Protein AF-X0WZ86-F1 (afdb_monomer_lite)

Organism: NCBI:txid412755

Secondary structure (DSSP, 8-state):
--SS--PPPTT-------------PPP---S-PPP-SSTT--TTTT------

Foldseek 3Di:
DDPDDDDDDDPDPPDDDDDDDDDDDDDDDDPDDDDDPCRPDDDCNVPDDPPD

pLDDT: mean 92.97, std 9.65, range [51.31, 98.38]

Radius of gyration: 21.53 Å; chains: 1; bounding box: 35×40×48 Å

InterPro domains:
  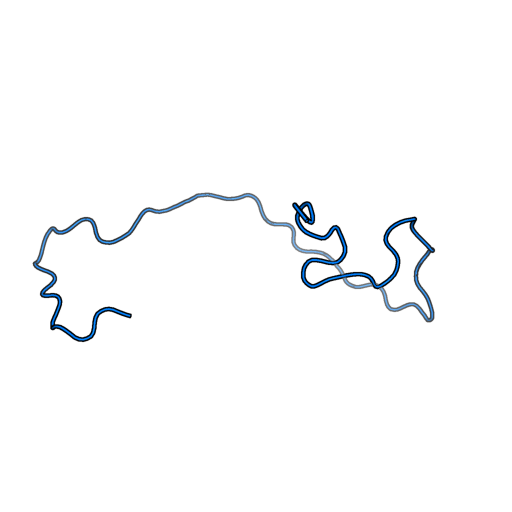IPR008181 Deoxyuridine triphosphate nucleotidohydrolase [PTHR11241] (2-47)
  IPR029054 dUTPase-like [PF00692] (2-47)
  IPR036157 dUTPase-like superfamily [G3DSA:2.70.40.10] (1-50)
  IPR036157 dUTPase-like superfamily [SSF51283] (2-48)

Structure (mmCIF, N/CA/C/O backbone):
data_AF-X0WZ86-F1
#
_entry.id   AF-X0WZ86-F1
#
loop_
_atom_site.group_PDB
_atom_site.id
_atom_site.type_symbol
_atom_site.label_atom_id
_atom_site.label_alt_id
_atom_site.label_comp_id
_atom_site.label_asym_id
_atom_site.label_entity_id
_atom_site.label_seq_id
_atom_site.pdbx_PDB_ins_code
_atom_site.Cartn_x
_atom_site.Cartn_y
_atom_site.Cartn_z
_atom_site.occupancy
_atom_site.B_iso_or_equiv
_atom_site.auth_seq_id
_atom_site.auth_comp_id
_atom_site.auth_asym_id
_atom_site.auth_atom_id
_atom_site.pdbx_PDB_model_num
ATOM 1 N N . LEU A 1 1 ? 1.784 5.623 15.652 1.00 71.38 1 LEU A N 1
ATOM 2 C CA . LEU A 1 1 ? 0.748 4.897 16.421 1.00 71.38 1 LEU A CA 1
ATOM 3 C C . LEU A 1 1 ? 0.589 5.635 17.736 1.00 71.38 1 LEU A C 1
ATOM 5 O O . LEU A 1 1 ? 1.564 6.244 18.157 1.00 71.38 1 LEU A O 1
ATOM 9 N N . GLY A 1 2 ? -0.606 5.656 18.324 1.00 87.50 2 GLY A N 1
ATOM 10 C CA . GLY A 1 2 ? -0.720 6.121 19.708 1.00 87.50 2 GLY A CA 1
ATOM 11 C C . GLY A 1 2 ? 0.044 5.161 20.620 1.00 87.50 2 GLY A C 1
ATOM 12 O O . GLY A 1 2 ? 0.054 3.964 20.343 1.00 87.50 2 GLY A O 1
ATOM 13 N N . GLU A 1 3 ? 0.723 5.687 21.636 1.00 93.12 3 GLU A N 1
ATOM 14 C CA . GLU A 1 3 ? 1.424 4.875 22.647 1.00 93.12 3 GLU A CA 1
ATOM 15 C C . GLU A 1 3 ? 0.459 4.338 23.720 1.00 93.12 3 GLU A C 1
ATOM 17 O O . GLU A 1 3 ? 0.773 3.375 24.410 1.00 93.12 3 GLU A O 1
ATOM 22 N N . GLU A 1 4 ? -0.738 4.923 23.800 1.00 94.56 4 GLU A N 1
ATOM 23 C CA . GLU A 1 4 ? -1.797 4.568 24.742 1.00 94.56 4 GLU A CA 1
ATOM 24 C C . GLU A 1 4 ? -2.770 3.528 24.167 1.00 94.56 4 GLU A C 1
ATOM 26 O O . GLU A 1 4 ? -3.005 3.464 22.954 1.00 94.56 4 GLU A O 1
ATOM 31 N N . GLU A 1 5 ? -3.393 2.749 25.054 1.00 94.19 5 GLU A N 1
ATOM 32 C CA . GLU A 1 5 ? -4.444 1.802 24.680 1.00 94.19 5 GLU A CA 1
ATOM 33 C C . GLU A 1 5 ? -5.655 2.513 24.052 1.00 94.19 5 GLU A C 1
ATOM 35 O O . GLU A 1 5 ? -6.148 3.526 24.551 1.00 94.19 5 GLU A O 1
ATOM 40 N N . PHE A 1 6 ? -6.187 1.934 22.970 1.00 94.62 6 PHE A N 1
ATOM 41 C CA . PHE A 1 6 ? -7.435 2.372 22.347 1.00 94.62 6 PHE A CA 1
ATOM 42 C C . PHE A 1 6 ? -8.458 1.234 22.370 1.00 94.62 6 PHE A C 1
ATOM 44 O O . PHE A 1 6 ? -8.328 0.246 21.644 1.00 94.62 6 PHE A O 1
ATOM 51 N N . ILE A 1 7 ? -9.482 1.367 23.216 1.00 95.62 7 ILE A N 1
ATOM 52 C CA . ILE A 1 7 ? -10.510 0.339 23.408 1.00 95.62 7 ILE A CA 1
ATOM 53 C C . ILE A 1 7 ? -11.618 0.524 22.369 1.00 95.62 7 ILE A C 1
ATOM 55 O O . ILE A 1 7 ? -12.327 1.528 22.378 1.00 95.62 7 ILE A O 1
ATOM 59 N N . ILE A 1 8 ? -11.797 -0.480 21.512 1.00 97.12 8 ILE A N 1
ATOM 60 C CA . ILE A 1 8 ? -12.906 -0.565 20.558 1.00 97.12 8 ILE A CA 1
ATOM 61 C C . ILE A 1 8 ? -14.037 -1.377 21.185 1.00 97.12 8 ILE A C 1
ATOM 63 O O . ILE A 1 8 ? -13.826 -2.496 21.655 1.00 97.12 8 ILE A O 1
ATOM 67 N N . GLN A 1 9 ? -15.251 -0.843 21.143 1.00 98.06 9 GLN A N 1
ATOM 68 C CA . GLN A 1 9 ? -16.448 -1.492 21.655 1.00 98.06 9 GLN A CA 1
ATOM 69 C C . GLN A 1 9 ? -17.320 -2.056 20.535 1.00 98.06 9 GLN A C 1
ATOM 71 O O . GLN A 1 9 ? -17.259 -1.673 19.362 1.00 98.06 9 GLN A O 1
ATOM 76 N N . ARG A 1 10 ? -18.186 -3.001 20.907 1.00 97.44 10 ARG A N 1
ATOM 77 C CA . ARG A 1 10 ? -19.157 -3.572 19.977 1.00 97.44 10 ARG A CA 1
ATOM 78 C C . ARG A 1 10 ? -20.130 -2.483 19.514 1.00 97.44 10 ARG A C 1
ATOM 80 O O . ARG A 1 10 ? -20.934 -2.007 20.304 1.00 97.44 10 ARG A O 1
ATOM 87 N N . GLY A 1 11 ? -20.099 -2.169 18.219 1.00 97.56 11 GLY A N 1
ATOM 88 C CA . GLY A 1 11 ? -20.935 -1.130 17.603 1.00 97.56 11 GLY A CA 1
ATOM 89 C C . GLY A 1 11 ? -20.148 0.083 17.105 1.00 97.56 11 GLY A C 1
ATOM 90 O O . GLY A 1 11 ? -20.699 0.888 16.354 1.00 97.56 11 GLY A O 1
ATOM 91 N N . ASP A 1 12 ? -18.863 0.184 17.445 1.00 98.38 12 ASP A N 1
ATOM 92 C CA . ASP A 1 12 ? -18.025 1.286 16.989 1.00 98.38 12 ASP A CA 1
ATOM 93 C C . ASP A 1 12 ? -17.783 1.229 15.478 1.00 98.38 12 ASP A C 1
ATOM 95 O O . ASP A 1 12 ? -17.430 0.199 14.894 1.00 98.38 12 ASP A O 1
ATOM 99 N N . ARG A 1 13 ? -17.929 2.385 14.825 1.00 97.75 13 ARG A N 1
ATOM 100 C CA . ARG A 1 13 ? -17.573 2.565 13.414 1.00 97.75 13 ARG A CA 1
ATOM 10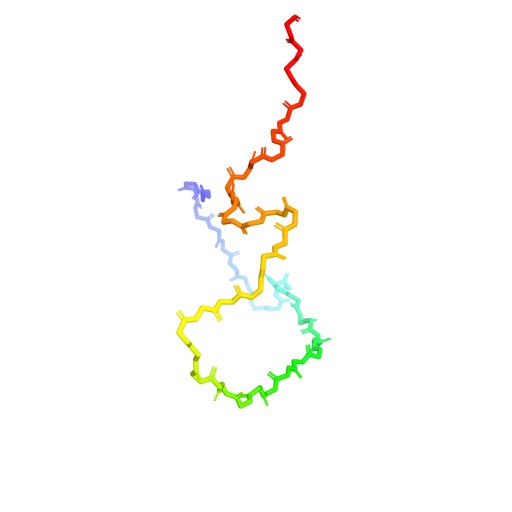1 C C . ARG A 1 13 ? -16.081 2.868 13.309 1.00 97.75 13 ARG A C 1
ATOM 103 O O . ARG A 1 13 ? -15.682 4.027 13.286 1.00 97.75 13 ARG A O 1
ATOM 110 N N . ILE A 1 14 ? -15.269 1.821 13.250 1.00 96.75 14 ILE A N 1
ATOM 111 C CA . ILE A 1 14 ? -13.796 1.917 13.238 1.00 96.75 14 ILE A CA 1
ATOM 112 C C . ILE A 1 14 ? -13.177 1.997 11.838 1.00 96.75 14 ILE A C 1
ATOM 114 O O . ILE A 1 14 ? -11.970 2.159 11.690 1.00 96.75 14 ILE A O 1
ATOM 118 N N . ALA A 1 15 ? -13.996 1.848 10.803 1.00 97.62 15 ALA A N 1
ATOM 119 C CA . ALA A 1 15 ? -13.579 1.894 9.412 1.00 97.62 15 ALA A CA 1
ATOM 120 C C . ALA A 1 15 ? -14.785 2.205 8.519 1.00 97.62 15 ALA A C 1
ATOM 122 O O . ALA A 1 15 ? -15.924 2.315 8.981 1.00 97.62 15 ALA A O 1
ATOM 123 N N . GLN A 1 16 ? -14.525 2.331 7.224 1.00 98.31 16 GLN A N 1
ATOM 124 C CA . GLN A 1 16 ? -15.536 2.574 6.205 1.00 98.31 16 GLN A CA 1
ATOM 125 C C . GLN A 1 16 ? -15.200 1.771 4.948 1.00 98.31 16 GLN A C 1
ATOM 127 O O . GLN A 1 16 ? -14.036 1.642 4.570 1.00 98.31 16 GLN A O 1
ATOM 132 N N . LEU A 1 17 ? -16.232 1.199 4.325 1.00 97.88 17 LEU A N 1
ATOM 133 C CA . LEU A 1 17 ? -16.108 0.462 3.073 1.00 97.88 17 LEU A CA 1
ATOM 134 C C . LEU A 1 17 ? -16.075 1.449 1.906 1.00 97.88 17 LEU A C 1
ATOM 136 O O . LEU A 1 17 ? -16.971 2.282 1.779 1.00 97.88 17 LEU A O 1
ATOM 140 N N . VAL A 1 18 ? -15.095 1.298 1.018 1.00 97.88 18 VAL A N 1
ATOM 141 C CA . VAL A 1 18 ? -15.048 2.023 -0.256 1.00 97.88 18 VAL A CA 1
ATOM 142 C C . VAL A 1 18 ? -15.142 1.010 -1.390 1.00 97.88 18 VAL A C 1
ATOM 144 O O . VAL A 1 18 ? -14.301 0.120 -1.506 1.00 97.88 18 VAL A O 1
ATOM 147 N N . ILE A 1 19 ? -16.167 1.139 -2.232 1.00 97.88 19 ILE A N 1
ATOM 148 C CA . ILE A 1 19 ? -16.342 0.289 -3.413 1.00 97.88 19 ILE A CA 1
ATOM 149 C C . ILE A 1 19 ? -15.605 0.946 -4.577 1.00 9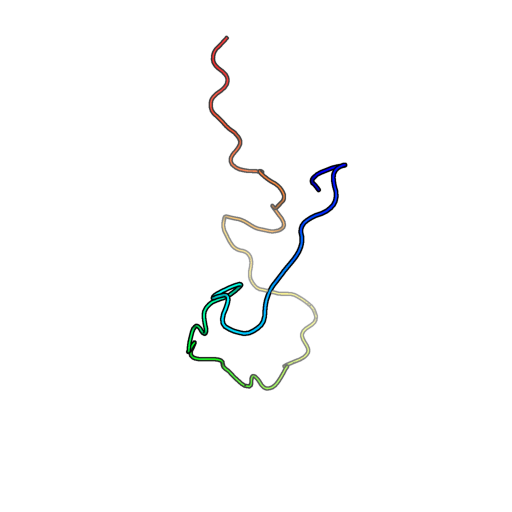7.88 19 ILE A C 1
ATOM 151 O O . ILE A 1 19 ? -16.046 1.969 -5.092 1.00 97.88 19 ILE A O 1
ATOM 155 N N . GLN A 1 20 ? -14.487 0.352 -4.990 1.00 97.81 20 GLN A N 1
ATOM 156 C CA . GLN A 1 20 ? -13.655 0.863 -6.079 1.00 97.81 20 GLN A CA 1
ATOM 157 C C . GLN A 1 20 ? -13.637 -0.106 -7.256 1.00 97.81 20 GLN A C 1
ATOM 159 O O . GLN A 1 20 ? -13.548 -1.323 -7.088 1.00 97.81 20 GLN A O 1
ATOM 164 N N . LYS A 1 21 ? -13.666 0.451 -8.468 1.00 97.75 21 LYS A N 1
ATOM 165 C CA . LYS A 1 21 ? -13.431 -0.316 -9.691 1.00 97.75 21 LYS A CA 1
ATOM 166 C C . LYS A 1 21 ? -11.975 -0.775 -9.732 1.00 97.75 21 LYS A C 1
ATOM 168 O O . LYS A 1 21 ? -11.067 0.039 -9.582 1.00 97.75 21 LYS A O 1
ATOM 173 N N . ILE A 1 22 ? -11.772 -2.054 -10.026 1.00 97.75 22 ILE A N 1
ATOM 174 C CA . ILE A 1 22 ? -10.455 -2.618 -10.322 1.00 97.75 22 ILE A CA 1
ATOM 175 C C . ILE A 1 22 ? -10.422 -3.187 -11.738 1.00 97.75 22 ILE A C 1
ATOM 177 O O . ILE A 1 22 ? -11.461 -3.465 -12.341 1.00 97.75 22 ILE A O 1
ATOM 181 N N . PHE A 1 23 ? -9.212 -3.355 -12.259 1.00 97.38 23 PHE A N 1
ATOM 182 C CA . PHE A 1 23 ? -8.964 -4.036 -13.521 1.00 97.38 23 PHE A CA 1
ATOM 183 C C . PHE A 1 23 ? -8.223 -5.342 -13.248 1.00 97.38 23 PHE A C 1
ATOM 185 O O . PHE A 1 23 ? -7.374 -5.397 -12.362 1.00 97.38 23 PHE A O 1
ATOM 192 N N . PHE A 1 24 ? -8.523 -6.365 -14.044 1.00 97.19 24 PHE A N 1
ATOM 193 C CA . PHE A 1 24 ? -7.790 -7.629 -14.070 1.00 97.19 24 PHE A CA 1
ATOM 194 C C . PHE A 1 24 ? -6.950 -7.663 -15.351 1.00 97.19 24 PHE A C 1
ATOM 196 O O . PHE A 1 24 ? -7.437 -8.121 -16.386 1.00 97.19 24 PHE A O 1
ATOM 203 N N . PRO A 1 25 ? -5.739 -7.079 -15.345 1.00 96.75 25 PRO A N 1
ATOM 204 C CA . PRO A 1 25 ? -4.920 -7.024 -16.543 1.00 96.75 25 PRO A CA 1
ATOM 205 C C . PRO A 1 25 ? -4.300 -8.390 -16.849 1.00 96.75 25 PRO A C 1
ATOM 207 O O . PRO A 1 25 ? -3.932 -9.142 -15.949 1.00 96.75 25 PRO A O 1
ATOM 210 N N . ASN A 1 26 ? -4.105 -8.662 -18.137 1.00 97.69 26 ASN A N 1
ATOM 211 C CA . ASN A 1 26 ? -3.185 -9.700 -18.586 1.00 97.69 26 ASN A CA 1
ATOM 212 C C . ASN A 1 26 ? -1.810 -9.061 -18.773 1.00 97.69 26 ASN A C 1
ATOM 214 O O . ASN A 1 26 ? -1.664 -8.132 -19.570 1.00 97.69 26 ASN A O 1
ATOM 218 N N . PHE A 1 27 ? -0.808 -9.533 -18.035 1.00 96.75 27 PHE A N 1
ATOM 219 C CA . PHE A 1 27 ? 0.548 -9.011 -18.164 1.00 96.75 27 PHE A CA 1
ATOM 220 C C . PHE A 1 27 ? 1.164 -9.425 -19.502 1.00 96.75 27 PHE A C 1
ATOM 222 O O . PHE A 1 27 ? 1.074 -10.580 -19.915 1.00 96.75 27 PHE A O 1
ATOM 229 N N . LYS A 1 28 ? 1.824 -8.473 -20.164 1.00 97.38 28 LYS A N 1
ATOM 230 C CA . LYS A 1 28 ? 2.607 -8.704 -21.378 1.00 97.38 28 LYS A CA 1
ATOM 231 C C . LYS A 1 28 ? 4.072 -8.420 -21.070 1.00 97.38 28 LYS A C 1
ATOM 233 O O . LYS A 1 28 ? 4.415 -7.287 -20.745 1.00 97.38 28 LYS A O 1
ATOM 238 N N . LEU A 1 29 ? 4.915 -9.443 -21.177 1.00 97.75 29 LEU A N 1
ATOM 239 C CA . LEU A 1 29 ? 6.358 -9.296 -21.008 1.00 97.75 29 LEU A CA 1
ATOM 240 C C . LEU A 1 29 ? 6.954 -8.532 -22.200 1.00 97.75 29 LEU A C 1
A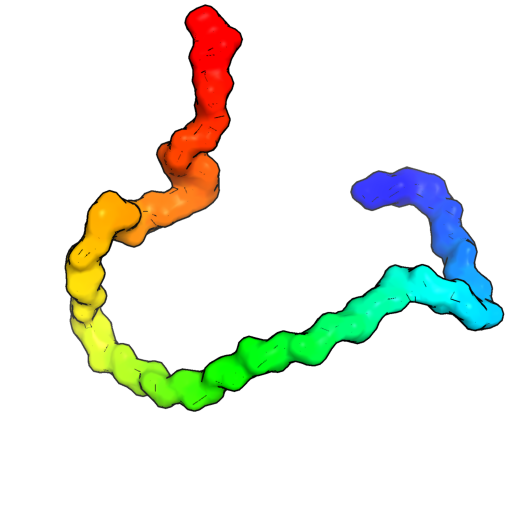TOM 242 O O . LEU A 1 29 ? 6.636 -8.835 -23.351 1.00 97.75 29 LEU A O 1
ATOM 246 N N . VAL A 1 30 ? 7.803 -7.546 -21.913 1.00 97.81 30 VAL A N 1
ATOM 247 C CA . VAL A 1 30 ? 8.539 -6.729 -22.887 1.00 97.81 30 VAL A CA 1
ATOM 248 C C . VAL A 1 30 ? 9.935 -6.436 -22.342 1.00 97.81 30 VAL A C 1
ATOM 250 O O . VAL A 1 30 ? 10.125 -6.424 -21.128 1.00 97.81 30 VAL A O 1
ATOM 253 N N . GLU A 1 31 ? 10.906 -6.200 -23.223 1.00 98.06 31 GLU A N 1
ATOM 254 C CA . GLU A 1 31 ? 12.282 -5.883 -22.815 1.00 98.06 31 GLU A CA 1
ATOM 25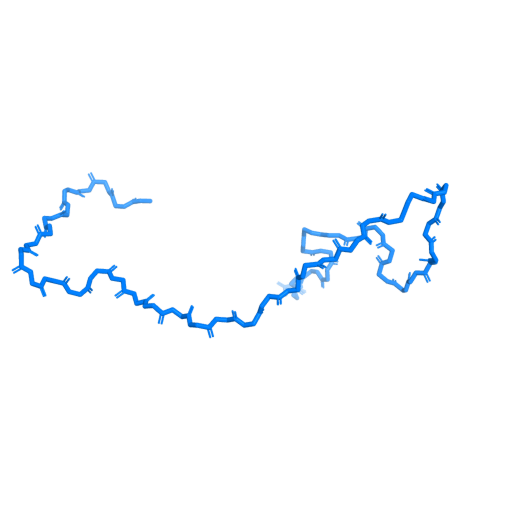5 C C . GLU A 1 31 ? 12.406 -4.465 -22.242 1.00 98.06 31 GLU A C 1
ATOM 257 O O . GLU A 1 31 ? 13.129 -4.250 -21.273 1.00 98.06 31 GLU A O 1
ATOM 262 N N . THR A 1 32 ? 11.690 -3.494 -22.823 1.00 97.12 32 THR A N 1
ATOM 263 C CA . THR A 1 32 ? 11.682 -2.093 -22.378 1.00 97.12 32 THR A CA 1
ATOM 264 C C . THR A 1 32 ? 10.290 -1.468 -22.517 1.00 97.12 32 THR A C 1
ATOM 266 O O . THR A 1 32 ? 9.464 -1.928 -23.307 1.00 97.12 32 THR A O 1
ATOM 269 N N . LEU A 1 33 ? 10.019 -0.435 -21.712 1.00 96.94 33 LEU A N 1
ATOM 270 C CA . LEU A 1 33 ? 8.798 0.377 -21.771 1.00 96.94 33 LEU A CA 1
ATOM 271 C C . LEU A 1 33 ? 9.055 1.684 -22.532 1.00 96.94 33 LEU A C 1
ATOM 273 O O . LEU A 1 33 ? 10.178 2.192 -22.549 1.00 96.94 33 LEU A O 1
ATOM 277 N N . ASP A 1 34 ? 7.995 2.269 -23.092 1.00 97.06 34 ASP A N 1
ATOM 278 C CA . ASP A 1 34 ? 8.062 3.594 -23.709 1.00 97.06 34 ASP A CA 1
ATOM 279 C C . ASP A 1 34 ? 8.458 4.669 -22.686 1.00 97.06 34 ASP A C 1
ATOM 281 O O . ASP A 1 34 ? 8.030 4.665 -21.526 1.00 97.06 34 ASP A O 1
ATOM 285 N N . ARG A 1 35 ? 9.267 5.639 -23.125 1.00 96.62 35 ARG A N 1
ATOM 286 C CA . ARG A 1 35 ? 9.704 6.743 -22.263 1.00 96.62 35 ARG A CA 1
ATOM 287 C C . ARG A 1 35 ? 8.555 7.719 -22.022 1.00 96.62 35 ARG A C 1
ATOM 289 O O . ARG A 1 35 ? 7.804 8.064 -22.930 1.00 96.62 35 ARG A O 1
ATOM 296 N N . THR A 1 36 ? 8.479 8.246 -20.804 1.00 96.81 36 THR A N 1
ATOM 297 C CA . THR A 1 36 ? 7.562 9.335 -20.439 1.00 96.81 36 THR A CA 1
ATOM 298 C C . THR A 1 36 ? 8.347 10.495 -19.836 1.00 96.81 36 THR A C 1
ATOM 300 O O . THR A 1 36 ? 9.488 10.322 -19.415 1.00 96.81 36 THR A O 1
ATOM 303 N N . LYS A 1 37 ? 7.730 11.679 -19.734 1.00 96.12 37 LYS A N 1
ATOM 304 C CA . LYS A 1 37 ? 8.352 12.845 -19.081 1.00 96.12 37 LYS A CA 1
ATOM 305 C C . LYS A 1 37 ? 8.719 12.589 -17.609 1.00 96.12 37 LYS A C 1
ATOM 307 O O . LYS A 1 37 ? 9.647 13.217 -17.121 1.00 96.12 37 LYS A O 1
ATOM 312 N N . ARG A 1 38 ? 7.983 11.711 -16.913 1.00 94.94 38 ARG A N 1
ATOM 313 C CA . ARG A 1 38 ? 8.270 11.327 -15.519 1.00 94.94 38 ARG A CA 1
ATOM 314 C C . ARG A 1 38 ? 9.388 10.285 -15.423 1.00 94.94 38 ARG A C 1
ATOM 316 O O . ARG A 1 38 ? 10.071 10.244 -14.416 1.00 94.94 38 ARG A O 1
ATOM 323 N N . GLY A 1 39 ? 9.549 9.424 -16.427 1.00 95.31 39 GLY A N 1
ATOM 324 C CA . GLY A 1 39 ? 10.551 8.360 -16.382 1.00 95.31 39 GLY A CA 1
ATOM 325 C C . GLY A 1 39 ? 10.424 7.484 -15.130 1.00 95.31 39 GLY A C 1
ATOM 326 O O . GLY A 1 39 ? 9.329 7.033 -14.792 1.00 95.31 39 GLY A O 1
ATOM 327 N N . GLU A 1 40 ? 11.550 7.269 -14.457 1.00 95.31 40 GLU A N 1
ATOM 328 C CA . GLU A 1 40 ? 11.688 6.425 -13.260 1.00 95.31 40 GLU A CA 1
ATOM 329 C C . GLU A 1 40 ? 11.457 7.193 -11.950 1.00 95.31 40 GLU A C 1
ATOM 331 O O . GLU A 1 40 ? 11.541 6.625 -10.860 1.00 95.31 40 GLU A O 1
ATOM 336 N N . ASP A 1 41 ? 11.158 8.488 -12.041 1.00 94.69 41 ASP A N 1
ATOM 337 C CA . ASP A 1 41 ? 11.095 9.358 -10.881 1.00 94.69 41 ASP A CA 1
ATOM 338 C C . ASP A 1 41 ? 9.971 8.946 -9.916 1.00 94.69 41 ASP A C 1
ATOM 340 O O . ASP A 1 41 ? 8.852 8.620 -10.327 1.00 94.69 41 ASP A O 1
ATOM 344 N N . GLY A 1 42 ? 10.229 9.034 -8.608 1.00 93.56 42 GLY A N 1
ATOM 345 C CA . GLY A 1 42 ? 9.329 8.624 -7.522 1.00 93.56 42 GLY A CA 1
ATOM 346 C C . GLY A 1 42 ? 9.579 9.411 -6.229 1.00 93.56 42 GLY A C 1
ATOM 347 O O . GLY A 1 42 ? 10.291 10.406 -6.242 1.00 93.56 42 GLY A O 1
ATOM 348 N N . PHE A 1 43 ? 8.970 9.003 -5.111 1.00 93.00 43 PHE A N 1
ATOM 349 C CA . PHE A 1 43 ? 9.367 9.435 -3.753 1.00 93.00 43 PHE A CA 1
ATOM 350 C C . PHE A 1 43 ? 9.521 10.951 -3.527 1.00 93.00 43 PHE A C 1
ATOM 352 O O . PHE A 1 43 ? 10.525 11.420 -3.002 1.00 93.00 43 PHE A O 1
ATOM 359 N N . GLY A 1 44 ? 8.522 11.741 -3.922 1.00 91.38 44 GLY A N 1
ATOM 360 C CA . GLY A 1 44 ? 8.591 13.193 -3.736 1.00 91.38 44 GLY A CA 1
ATOM 361 C C . GLY A 1 44 ? 9.502 13.911 -4.736 1.00 91.38 44 GLY A C 1
ATOM 362 O O . GLY A 1 44 ? 9.876 15.048 -4.483 1.00 91.38 44 GLY A O 1
ATOM 363 N N . HIS A 1 45 ? 9.805 13.301 -5.887 1.00 91.75 45 HIS A N 1
ATOM 364 C CA . HIS A 1 45 ? 10.574 13.910 -6.983 1.00 91.75 45 HIS A CA 1
ATOM 365 C C . HIS A 1 45 ? 10.125 15.330 -7.382 1.00 91.75 45 HIS A C 1
ATOM 367 O O . HIS A 1 45 ? 10.947 16.163 -7.743 1.00 91.75 45 HIS A O 1
ATOM 373 N N . SER A 1 46 ? 8.830 15.644 -7.291 1.00 91.94 46 SER A N 1
ATOM 374 C CA . SER A 1 46 ? 8.323 16.992 -7.591 1.00 91.94 46 SER A CA 1
ATOM 375 C C . SER A 1 46 ? 8.676 18.043 -6.531 1.00 91.94 46 SER A C 1
ATOM 377 O O . SER A 1 46 ? 8.361 19.217 -6.713 1.00 91.94 46 SER A O 1
ATOM 379 N N . GLY A 1 47 ? 9.290 17.620 -5.426 1.00 90.44 47 GLY A N 1
ATOM 380 C CA . GLY A 1 47 ? 9.640 18.446 -4.286 1.00 90.44 47 GLY A CA 1
ATOM 381 C C . GLY A 1 47 ? 8.432 19.004 -3.535 1.00 90.44 47 GLY A C 1
ATOM 382 O O . GLY A 1 47 ? 7.266 18.792 -3.875 1.00 90.44 47 GLY A O 1
ATOM 383 N N . ILE A 1 48 ? 8.761 19.762 -2.499 1.00 88.38 48 ILE A N 1
ATOM 384 C CA . ILE A 1 48 ? 7.905 20.753 -1.852 1.00 88.38 48 ILE A CA 1
ATOM 385 C C . ILE A 1 48 ? 8.622 22.100 -2.022 1.00 88.38 48 ILE A C 1
ATOM 387 O O . ILE A 1 48 ? 9.844 22.120 -2.166 1.00 88.38 48 ILE A O 1
ATOM 391 N N . ARG A 1 49 ? 7.902 23.228 -2.090 1.00 82.50 49 ARG A N 1
ATOM 392 C CA . ARG A 1 49 ? 8.540 24.549 -2.257 1.00 82.50 49 ARG A CA 1
ATOM 393 C C . ARG A 1 49 ? 9.621 24.750 -1.185 1.00 82.50 49 ARG A C 1
ATOM 395 O O . ARG A 1 49 ? 9.301 24.729 -0.001 1.00 82.50 49 ARG A O 1
ATOM 402 N N . ASN A 1 50 ? 10.860 25.004 -1.602 1.00 65.81 50 ASN A N 1
ATOM 403 C CA . ASN A 1 50 ? 11.887 25.530 -0.710 1.00 65.81 50 ASN A CA 1
ATOM 404 C C . ASN A 1 50 ? 11.566 27.003 -0.452 1.00 65.81 50 ASN A C 1
ATOM 406 O O . ASN A 1 50 ? 11.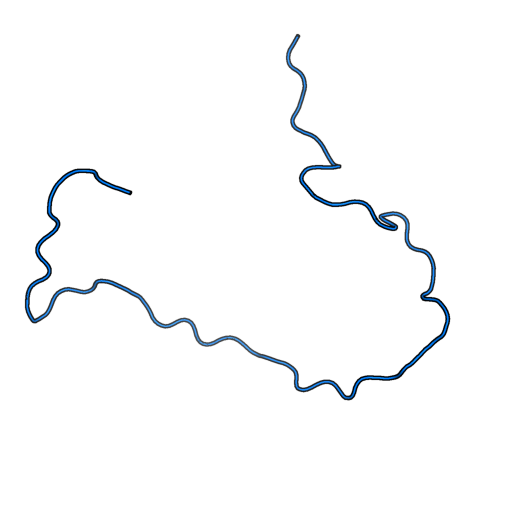812 27.857 -1.299 1.00 65.81 50 ASN A O 1
ATOM 410 N N . SER A 1 51 ? 10.960 27.283 0.696 1.00 59.97 51 SER A N 1
ATOM 411 C CA . SER A 1 51 ? 10.976 28.617 1.286 1.00 59.97 51 SER A CA 1
ATOM 412 C C . SER A 1 51 ? 12.278 28.756 2.064 1.00 59.97 51 SER A C 1
ATOM 414 O O . SER A 1 51 ? 12.323 28.471 3.258 1.00 59.97 51 SER A O 1
ATOM 416 N N . VAL A 1 52 ? 13.334 29.142 1.352 1.00 51.31 52 VAL A N 1
ATOM 417 C CA . VAL A 1 52 ? 14.463 29.876 1.930 1.00 51.31 52 VAL A CA 1
ATOM 418 C C . VAL A 1 52 ? 14.543 31.196 1.189 1.00 51.31 52 VAL A C 1
ATOM 420 O O . VAL A 1 52 ? 14.482 31.147 -0.061 1.00 51.31 52 VAL A O 1
#

Sequence (52 aa):
LGEEEFIIQRGDRIAQLVIQKIFFPNFKLVETLDRTKRGEDGFGHSGIRNSV